Protein AF-K4LDI2-F1 (afdb_monomer_lite)

Sequence (97 aa):
MKFIGSLYLLKPFINSLVIREIVDRIVPMERDDGGLSHGQMIEQLVLNRLDDPLPLLYLEDWAEIRGIRELYGIPPNNLNDERRPGGQNSGCGSSLR

InterPro domains:
  IPR025457 Domain of unknown function DUF4277 [PF14104] (3-82)

Structure (mmCIF, N/CA/C/O backbone):
data_AF-K4LDI2-F1
#
_entry.id   AF-K4LDI2-F1
#
loop_
_atom_site.group_PDB
_atom_site.id
_atom_site.type_symbol
_atom_site.label_atom_id
_atom_site.label_alt_id
_atom_site.label_comp_id
_atom_site.label_asym_id
_atom_site.label_entity_id
_atom_site.label_seq_id
_atom_site.pdbx_PDB_ins_code
_atom_site.Cartn_x
_atom_site.Cartn_y
_atom_site.Cartn_z
_atom_site.occupancy
_atom_site.B_iso_or_equiv
_atom_site.auth_seq_id
_atom_site.auth_comp_id
_atom_site.auth_asym_id
_atom_site.auth_atom_id
_atom_site.pdbx_PDB_model_num
ATOM 1 N N . MET A 1 1 ? 13.767 5.665 -12.646 1.00 56.97 1 MET A N 1
ATOM 2 C CA . MET A 1 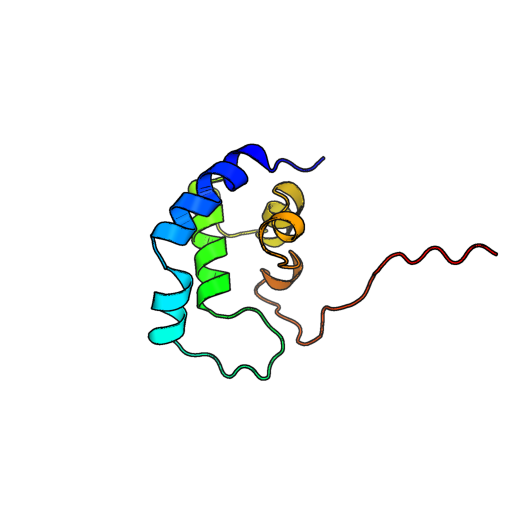1 ? 12.642 6.435 -13.223 1.00 56.97 1 MET A CA 1
ATOM 3 C C . MET A 1 1 ? 11.375 5.929 -12.557 1.00 56.97 1 MET A C 1
ATOM 5 O O . MET A 1 1 ? 11.203 4.718 -12.534 1.00 56.97 1 MET A O 1
ATOM 9 N N . LYS A 1 2 ? 10.577 6.807 -11.932 1.00 75.81 2 LYS A N 1
ATOM 10 C CA . LYS A 1 2 ? 9.369 6.411 -11.187 1.00 75.81 2 LYS A CA 1
ATOM 11 C C . LYS A 1 2 ? 8.131 6.468 -12.085 1.00 75.81 2 LYS A C 1
ATOM 13 O O . LYS A 1 2 ? 8.004 7.398 -12.880 1.00 75.81 2 LYS A O 1
ATOM 18 N N . PHE A 1 3 ? 7.226 5.501 -11.949 1.00 80.38 3 PHE A N 1
ATOM 19 C CA . PHE A 1 3 ? 6.006 5.365 -12.748 1.00 80.38 3 PHE A CA 1
ATOM 20 C C . P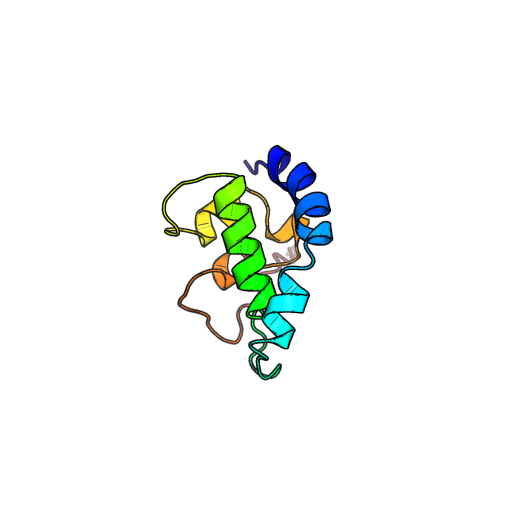HE A 1 3 ? 4.758 5.447 -11.866 1.00 80.38 3 PHE A C 1
ATOM 22 O O . PHE A 1 3 ? 4.279 4.444 -11.349 1.00 80.38 3 PHE A O 1
ATOM 29 N N . ILE A 1 4 ? 4.207 6.655 -11.749 1.00 81.00 4 ILE A N 1
ATOM 30 C CA . ILE A 1 4 ? 3.030 6.965 -10.917 1.00 81.00 4 ILE A CA 1
ATOM 31 C C . ILE A 1 4 ? 1.693 6.628 -11.617 1.00 81.00 4 ILE A C 1
ATOM 33 O O . ILE A 1 4 ? 0.661 6.504 -10.962 1.00 81.00 4 ILE A O 1
ATOM 37 N N . GLY A 1 5 ? 1.701 6.498 -12.949 1.00 82.69 5 GLY A N 1
ATOM 38 C CA . GLY A 1 5 ? 0.516 6.636 -13.811 1.00 82.69 5 GLY A CA 1
ATOM 39 C C . GLY A 1 5 ? -0.746 5.889 -13.361 1.00 82.69 5 GLY A C 1
ATOM 40 O O . GLY A 1 5 ? -1.788 6.511 -13.169 1.00 82.69 5 GLY A O 1
ATOM 41 N N . SER A 1 6 ? -0.663 4.576 -13.165 1.00 85.81 6 SER A N 1
ATOM 42 C CA . SER A 1 6 ? -1.785 3.726 -12.736 1.00 85.81 6 SER A CA 1
ATOM 43 C C . SER A 1 6 ? -2.235 4.020 -11.303 1.00 85.81 6 SER A C 1
ATOM 45 O O . SER A 1 6 ? -3.432 4.156 -11.047 1.00 85.81 6 SER A O 1
ATOM 47 N N . LEU A 1 7 ? -1.297 4.193 -10.369 1.00 87.06 7 LEU A N 1
ATOM 48 C CA . LEU A 1 7 ? -1.611 4.432 -8.957 1.00 87.06 7 LEU A CA 1
ATOM 49 C C . LEU A 1 7 ? -2.344 5.755 -8.740 1.00 87.06 7 LEU A C 1
ATOM 51 O O . LEU A 1 7 ? -3.179 5.847 -7.841 1.00 87.06 7 LEU A O 1
ATOM 55 N N . TYR A 1 8 ? -2.067 6.765 -9.566 1.00 88.88 8 TYR A N 1
ATOM 56 C CA . TYR A 1 8 ? -2.780 8.039 -9.504 1.00 88.88 8 TYR A CA 1
ATOM 57 C C . TYR A 1 8 ? -4.285 7.870 -9.756 1.00 88.88 8 TYR A C 1
ATOM 59 O O . TYR A 1 8 ? -5.099 8.501 -9.084 1.00 88.88 8 TYR A O 1
ATOM 67 N N . LEU A 1 9 ? -4.658 6.977 -10.678 1.00 90.88 9 LEU A N 1
ATOM 68 C CA . LEU A 1 9 ? -6.055 6.657 -10.982 1.00 90.88 9 LEU A CA 1
ATOM 69 C C . LEU A 1 9 ? -6.677 5.729 -9.932 1.00 90.88 9 LEU A C 1
ATOM 71 O O . LEU A 1 9 ? -7.858 5.857 -9.617 1.00 90.88 9 LEU A O 1
ATOM 75 N N . LEU A 1 10 ? -5.887 4.812 -9.368 1.00 91.88 10 LEU A N 1
ATOM 76 C CA . LEU A 1 10 ? -6.359 3.865 -8.357 1.00 91.88 10 LEU A CA 1
ATOM 77 C C . LEU A 1 10 ? -6.556 4.510 -6.980 1.00 91.88 10 LEU A C 1
ATOM 79 O O . LEU A 1 10 ? -7.437 4.085 -6.240 1.00 91.88 10 LEU A O 1
ATOM 83 N N . LYS A 1 11 ? -5.794 5.554 -6.634 1.00 91.12 11 LYS A N 1
ATOM 84 C CA . LYS A 1 11 ? -5.899 6.250 -5.342 1.00 91.12 11 LYS A CA 1
ATOM 85 C C . LYS A 1 11 ? -7.324 6.721 -4.997 1.00 91.12 11 LYS A C 1
ATOM 87 O O . LYS A 1 11 ? -7.801 6.360 -3.924 1.00 91.12 11 LYS A O 1
ATOM 92 N N . PRO A 1 12 ? -8.043 7.489 -5.842 1.00 93.31 12 PRO A N 1
ATOM 93 C CA . PRO A 1 12 ? -9.414 7.893 -5.522 1.00 93.31 12 PRO A CA 1
ATOM 94 C C . PRO A 1 12 ? -10.375 6.699 -5.418 1.00 93.31 12 PRO A C 1
ATOM 96 O O . PRO A 1 12 ? -11.280 6.725 -4.586 1.00 93.31 12 PRO A O 1
ATOM 99 N N . PHE A 1 13 ? -10.161 5.642 -6.208 1.00 93.69 13 PHE A N 1
ATOM 100 C CA . PHE A 1 13 ? -10.953 4.416 -6.119 1.00 93.69 13 PHE A CA 1
ATOM 101 C C . PHE A 1 13 ? -10.735 3.703 -4.776 1.00 93.69 13 PHE A C 1
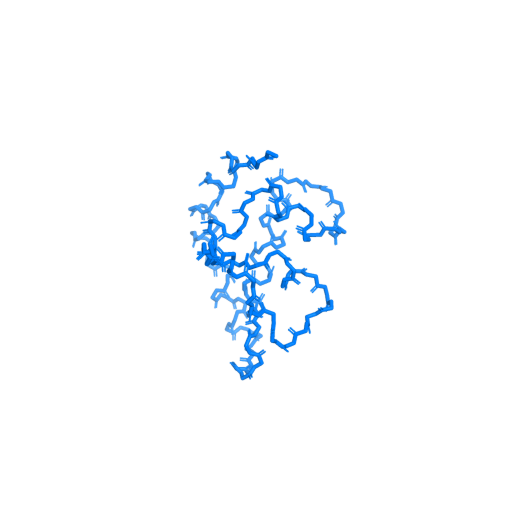ATOM 103 O O . PHE A 1 13 ? -11.702 3.427 -4.072 1.00 93.69 13 PHE A O 1
ATOM 110 N N . ILE A 1 14 ? -9.485 3.492 -4.363 1.00 94.19 14 ILE A N 1
ATOM 111 C CA . ILE A 1 14 ? -9.138 2.888 -3.069 1.00 94.19 14 ILE A CA 1
ATOM 112 C C . ILE A 1 14 ? -9.670 3.719 -1.895 1.00 94.19 14 ILE A C 1
ATOM 114 O O . ILE A 1 14 ? -10.302 3.164 -0.996 1.00 94.19 14 ILE A O 1
ATOM 118 N N . ASN A 1 15 ? -9.526 5.047 -1.949 1.00 93.62 15 ASN A N 1
ATOM 119 C CA . ASN A 1 15 ? -10.087 5.948 -0.939 1.00 93.62 15 ASN A CA 1
ATOM 120 C C . ASN A 1 15 ? -11.613 5.790 -0.808 1.00 93.62 15 ASN A C 1
ATOM 122 O O . ASN A 1 15 ? -12.146 5.871 0.296 1.00 93.62 15 ASN A O 1
ATOM 126 N N . SER A 1 16 ? -12.324 5.552 -1.918 1.00 95.69 16 SER A N 1
ATOM 127 C CA . SER A 1 16 ? -13.783 5.368 -1.906 1.00 95.69 16 SER A CA 1
ATOM 128 C C . SER A 1 16 ? -14.238 4.074 -1.225 1.00 95.69 16 SER A C 1
ATOM 130 O O . SER A 1 16 ? -15.376 3.994 -0.767 1.00 95.69 16 SER A O 1
ATOM 132 N N . LEU A 1 17 ? -13.354 3.077 -1.131 1.00 95.12 17 LEU A N 1
ATOM 133 C CA . LEU A 1 17 ? -13.626 1.806 -0.459 1.00 95.12 17 LEU A CA 1
ATOM 134 C C . LEU A 1 17 ? -13.421 1.886 1.056 1.00 95.12 17 LEU A C 1
ATOM 136 O O . LEU A 1 17 ? -13.898 1.010 1.774 1.00 95.12 17 LEU A O 1
ATOM 140 N N . VAL A 1 18 ? -12.734 2.927 1.546 1.00 95.19 18 VAL A N 1
ATOM 141 C CA . VAL A 1 18 ? -12.575 3.201 2.985 1.00 95.19 18 VAL A CA 1
ATOM 142 C C . VAL A 1 18 ? -11.913 2.015 3.724 1.00 95.19 18 VAL A C 1
ATOM 144 O O . VAL A 1 18 ? -12.207 1.702 4.879 1.00 95.19 18 VAL A O 1
ATOM 147 N N . ILE A 1 19 ? -11.030 1.289 3.020 1.00 94.31 19 ILE A N 1
ATOM 148 C CA . ILE A 1 19 ? -10.421 0.034 3.497 1.00 94.31 19 ILE A CA 1
ATOM 149 C C . ILE A 1 19 ? -9.609 0.287 4.762 1.00 94.31 19 ILE A C 1
ATOM 151 O O . ILE A 1 19 ? -9.740 -0.450 5.739 1.00 94.31 19 ILE A O 1
ATOM 155 N N . ARG A 1 20 ? -8.799 1.349 4.757 1.00 94.12 20 ARG A N 1
ATOM 156 C CA . ARG A 1 20 ? -7.944 1.720 5.882 1.00 94.12 20 ARG A CA 1
ATOM 157 C C . ARG A 1 20 ? -8.759 1.899 7.161 1.00 94.12 20 ARG A C 1
ATOM 159 O O . ARG A 1 20 ? -8.442 1.289 8.174 1.00 94.12 20 ARG A O 1
ATOM 166 N N . GLU A 1 21 ? -9.837 2.676 7.113 1.00 94.56 21 GLU A N 1
ATOM 167 C CA . GLU A 1 21 ? -10.657 2.985 8.286 1.00 94.56 21 GLU A CA 1
ATOM 168 C C . GLU A 1 21 ? -11.517 1.792 8.734 1.00 94.56 21 GLU A C 1
ATOM 170 O O . GLU A 1 21 ? -11.906 1.713 9.901 1.00 94.56 21 GLU A O 1
ATOM 175 N N . ILE A 1 22 ? -11.858 0.868 7.829 1.00 95.75 22 ILE A N 1
ATOM 176 C CA . ILE A 1 22 ? -12.502 -0.403 8.194 1.00 95.75 22 ILE A CA 1
ATOM 177 C C . ILE A 1 22 ? -11.509 -1.285 8.952 1.00 95.75 22 ILE A C 1
ATOM 179 O O . ILE A 1 22 ? -11.828 -1.768 10.037 1.00 95.75 22 ILE A O 1
ATOM 183 N N . VAL A 1 23 ? -10.303 -1.466 8.412 1.00 94.69 23 VAL A N 1
ATOM 184 C CA . VAL A 1 23 ? -9.268 -2.311 9.019 1.00 94.69 23 VAL A CA 1
ATOM 185 C C . VAL A 1 23 ? -8.821 -1.744 10.362 1.00 94.69 23 VAL A C 1
ATOM 187 O O . VAL A 1 23 ? -8.840 -2.475 11.345 1.00 94.69 23 VAL A O 1
ATOM 190 N N . ASP A 1 24 ? -8.519 -0.446 10.441 1.00 93.06 24 ASP A N 1
ATOM 191 C CA . ASP A 1 24 ? -8.080 0.203 11.686 1.00 93.06 24 ASP A CA 1
ATOM 192 C C . ASP A 1 24 ? -9.148 0.142 12.794 1.00 93.06 24 ASP A C 1
ATOM 194 O O . ASP A 1 24 ? -8.823 0.182 13.979 1.00 93.06 24 ASP A O 1
ATOM 198 N N . ARG A 1 25 ? -10.430 0.015 12.429 1.00 93.94 25 ARG A N 1
ATOM 199 C CA . ARG A 1 25 ? -11.537 -0.168 13.380 1.00 93.94 25 ARG A CA 1
ATOM 200 C C . ARG A 1 25 ? -11.636 -1.598 13.903 1.00 93.94 25 ARG A C 1
ATOM 202 O O . ARG A 1 25 ? -12.005 -1.790 15.056 1.00 93.94 25 ARG A O 1
ATOM 209 N N . ILE A 1 26 ? -11.375 -2.588 13.050 1.00 94.75 26 ILE A N 1
ATOM 210 C CA . ILE A 1 26 ? -11.474 -4.014 13.397 1.00 94.75 26 ILE A CA 1
ATOM 211 C C . ILE A 1 26 ? -10.209 -4.477 14.129 1.00 94.75 26 ILE A C 1
ATOM 213 O O . ILE A 1 26 ? -10.297 -5.268 15.065 1.00 94.75 26 ILE A O 1
ATOM 217 N N . VAL A 1 27 ? -9.044 -3.973 13.713 1.00 90.12 27 VAL A N 1
ATOM 218 C CA . VAL A 1 27 ? -7.720 -4.345 14.225 1.00 90.12 27 VAL A CA 1
ATOM 219 C C . VAL A 1 27 ? -6.956 -3.076 14.631 1.00 90.12 27 VAL A C 1
ATOM 221 O O . VAL A 1 27 ? -6.037 -2.643 13.926 1.00 90.12 27 VAL A O 1
ATOM 224 N N . PRO A 1 28 ? -7.345 -2.438 15.750 1.00 85.19 28 PRO A N 1
ATOM 225 C CA . PRO A 1 28 ? -6.684 -1.229 16.221 1.00 85.19 28 PRO A CA 1
ATOM 226 C C . PRO A 1 28 ? -5.221 -1.512 16.588 1.00 85.19 28 PRO A C 1
ATOM 228 O O . PRO A 1 28 ? -4.899 -2.552 17.159 1.00 85.19 28 PRO A O 1
ATOM 231 N N . MET A 1 29 ? -4.339 -0.568 16.261 1.00 80.38 29 MET A N 1
ATOM 232 C CA . MET A 1 29 ? -2.922 -0.580 16.635 1.00 80.38 29 MET A CA 1
ATOM 233 C C . MET A 1 29 ? -2.669 0.518 17.674 1.00 80.38 29 MET A C 1
ATOM 235 O O . MET A 1 29 ? -3.220 1.619 17.561 1.00 80.38 29 MET A O 1
ATOM 239 N N . GLU A 1 30 ? -1.855 0.225 18.689 1.00 71.81 30 GLU A N 1
ATOM 240 C CA . GLU A 1 30 ? -1.386 1.239 19.635 1.00 71.81 30 GLU A CA 1
ATOM 241 C C . GLU A 1 30 ? -0.474 2.213 18.884 1.00 71.81 30 GLU A C 1
ATOM 243 O O . GLU A 1 30 ? 0.496 1.800 18.270 1.00 71.81 30 GLU A O 1
ATOM 248 N N . ARG A 1 31 ? -0.806 3.507 18.880 1.00 59.28 31 ARG A N 1
ATOM 249 C CA . ARG A 1 31 ? -0.189 4.531 18.008 1.00 59.28 31 ARG A CA 1
ATOM 250 C C . ARG A 1 31 ? 1.273 4.883 18.351 1.00 59.28 31 ARG A C 1
ATOM 252 O O . ARG A 1 31 ? 1.785 5.874 17.833 1.00 59.28 31 ARG A O 1
ATOM 259 N N . ASP A 1 32 ? 1.903 4.142 19.256 1.00 55.59 32 ASP A N 1
ATOM 260 C CA . ASP A 1 32 ? 3.121 4.548 19.971 1.00 55.59 32 ASP A CA 1
ATOM 261 C C . ASP A 1 32 ? 4.425 4.060 19.314 1.00 55.59 32 ASP A C 1
ATOM 263 O O . ASP A 1 32 ? 5.524 4.425 19.723 1.00 55.59 32 ASP A O 1
ATOM 267 N N . ASP A 1 33 ? 4.329 3.268 18.250 1.00 57.84 33 ASP A N 1
ATOM 268 C CA . ASP A 1 33 ? 5.453 2.655 17.539 1.00 57.84 33 ASP A CA 1
ATOM 269 C C . ASP A 1 33 ? 5.948 3.470 16.327 1.00 57.84 33 ASP A C 1
ATOM 271 O O . ASP A 1 33 ? 6.913 3.080 15.661 1.00 57.84 33 ASP A O 1
ATOM 275 N N . GLY A 1 34 ? 5.340 4.632 16.042 1.00 64.19 34 GLY A N 1
ATOM 276 C CA . GLY A 1 34 ? 5.759 5.529 14.952 1.00 64.19 34 GLY A CA 1
ATOM 277 C C . GLY A 1 34 ? 5.708 4.887 13.556 1.00 64.19 34 GLY A C 1
ATOM 278 O O . GLY A 1 34 ? 6.311 5.409 12.614 1.00 64.19 34 GLY A O 1
ATOM 279 N N . GLY A 1 35 ? 5.026 3.743 13.439 1.00 75.62 35 GLY A N 1
ATOM 280 C CA . GLY A 1 35 ? 4.915 2.923 12.240 1.00 75.62 35 GLY A CA 1
ATOM 281 C C . GLY A 1 35 ? 3.631 3.169 11.444 1.00 75.62 35 GLY A C 1
ATOM 282 O O . GLY A 1 35 ? 2.821 4.039 11.760 1.00 75.62 35 GLY A O 1
ATOM 283 N N . LEU A 1 36 ? 3.457 2.393 10.370 1.00 84.75 36 LEU A N 1
ATOM 284 C CA . LEU A 1 36 ? 2.219 2.370 9.584 1.00 84.75 36 LEU A CA 1
ATOM 285 C C . LEU A 1 36 ? 1.111 1.624 10.329 1.00 84.75 36 LEU A C 1
ATOM 287 O O . LEU A 1 36 ? 1.358 0.539 10.858 1.00 84.75 36 LEU A O 1
ATOM 291 N N . SER A 1 37 ? -0.118 2.150 10.275 1.00 88.69 37 SER A N 1
ATOM 292 C CA . SER A 1 37 ? -1.292 1.425 10.773 1.00 88.69 37 SER A CA 1
ATOM 293 C C . SER A 1 37 ? -1.556 0.158 9.952 1.00 88.69 37 SER A C 1
ATOM 295 O O . SER A 1 37 ? -1.158 0.056 8.785 1.00 88.69 37 SER A O 1
ATOM 297 N N . HIS A 1 38 ? -2.272 -0.813 10.533 1.00 89.50 38 HIS A N 1
ATOM 298 C CA . HIS A 1 38 ? -2.701 -2.005 9.794 1.00 89.50 38 HIS A CA 1
ATOM 299 C C . HIS A 1 38 ? -3.532 -1.620 8.569 1.00 89.50 38 HIS A C 1
ATOM 301 O O . HIS A 1 38 ? -3.332 -2.180 7.494 1.00 89.50 38 HIS A O 1
ATOM 307 N N . GLY A 1 39 ? -4.416 -0.629 8.696 1.00 92.94 39 GLY A N 1
ATOM 308 C CA . GLY A 1 39 ? -5.206 -0.123 7.586 1.00 92.94 39 GLY A CA 1
ATOM 309 C C . GLY A 1 39 ? -4.351 0.455 6.466 1.00 92.94 39 GLY A C 1
ATOM 310 O O . GLY A 1 39 ? -4.611 0.153 5.305 1.00 92.94 39 GLY A O 1
ATOM 311 N N . GLN A 1 40 ? -3.308 1.223 6.794 1.00 92.00 40 GLN A N 1
ATOM 312 C CA . GLN A 1 40 ? -2.369 1.739 5.794 1.00 92.00 40 GLN A CA 1
ATOM 313 C C . GLN A 1 40 ? -1.612 0.605 5.098 1.00 92.00 40 GLN A C 1
ATOM 315 O O . GLN A 1 40 ? -1.506 0.613 3.875 1.00 92.00 40 GLN A O 1
ATOM 320 N N . MET A 1 41 ? -1.123 -0.388 5.846 1.00 90.94 41 MET A N 1
ATOM 321 C CA . MET A 1 41 ? -0.415 -1.532 5.264 1.00 90.94 41 MET A CA 1
ATOM 322 C C . MET A 1 41 ? -1.318 -2.332 4.317 1.00 90.94 41 MET A C 1
ATOM 324 O O . MET A 1 41 ? -0.949 -2.583 3.171 1.00 90.94 41 MET A O 1
ATOM 328 N N . ILE A 1 42 ? -2.529 -2.686 4.759 1.00 92.44 42 ILE A N 1
ATOM 329 C CA . ILE A 1 42 ? -3.496 -3.421 3.933 1.00 92.44 42 ILE A CA 1
ATOM 330 C C . ILE A 1 42 ? -3.888 -2.616 2.691 1.00 92.44 42 ILE A C 1
ATOM 332 O O . ILE A 1 42 ? -3.967 -3.182 1.603 1.00 92.44 42 ILE A O 1
ATOM 336 N N . GLU A 1 43 ? -4.088 -1.303 2.817 1.00 93.88 43 GLU A N 1
ATOM 337 C CA . GLU A 1 43 ? -4.356 -0.424 1.677 1.00 93.88 43 GLU A CA 1
ATOM 338 C C . GLU A 1 43 ? -3.242 -0.509 0.621 1.00 93.88 43 GLU A C 1
ATOM 340 O O . GLU A 1 43 ? -3.536 -0.686 -0.563 1.00 93.88 43 GLU A O 1
ATOM 345 N N . GLN A 1 44 ? -1.970 -0.457 1.036 1.00 92.06 44 GLN A N 1
ATOM 346 C CA . GLN A 1 44 ? -0.838 -0.573 0.110 1.00 92.06 44 GLN A CA 1
ATOM 347 C C . GLN A 1 44 ? -0.747 -1.962 -0.532 1.00 92.06 44 GLN A C 1
ATOM 349 O O . GLN A 1 44 ? -0.451 -2.061 -1.722 1.00 92.06 44 GLN A O 1
ATOM 354 N N . LEU A 1 45 ? -1.053 -3.031 0.209 1.00 91.56 45 LEU A N 1
ATOM 355 C CA . LEU A 1 45 ? -1.098 -4.389 -0.342 1.00 91.56 45 LEU A CA 1
ATOM 356 C C . LEU A 1 45 ? -2.196 -4.538 -1.398 1.00 91.56 45 LEU A C 1
ATOM 358 O O . LEU A 1 45 ? -1.956 -5.111 -2.458 1.00 91.56 45 LEU A O 1
ATOM 362 N N . VAL A 1 46 ? -3.389 -3.994 -1.150 1.00 92.25 46 VAL A N 1
ATOM 363 C CA . VAL A 1 46 ? -4.474 -3.995 -2.141 1.00 92.25 46 VAL A CA 1
ATOM 364 C C . VAL A 1 46 ? -4.070 -3.184 -3.371 1.00 92.25 46 VAL A C 1
ATOM 366 O O . VAL A 1 46 ? -4.278 -3.639 -4.495 1.00 92.25 46 VAL A O 1
ATOM 369 N N . LEU A 1 47 ? -3.451 -2.017 -3.178 1.00 91.31 47 LEU A N 1
ATOM 370 C CA . LEU A 1 47 ? -2.980 -1.181 -4.280 1.00 91.31 47 LEU A CA 1
ATOM 371 C C . LEU A 1 47 ? -1.919 -1.893 -5.127 1.00 91.31 47 LEU A C 1
ATOM 373 O O . LEU A 1 47 ? -2.028 -1.881 -6.351 1.00 91.31 47 LEU A O 1
ATOM 377 N N . ASN A 1 48 ? -0.952 -2.561 -4.493 1.00 90.44 48 ASN A N 1
ATOM 378 C CA . ASN A 1 48 ? 0.029 -3.400 -5.177 1.00 90.44 48 ASN A CA 1
ATOM 379 C C . ASN A 1 48 ? -0.658 -4.491 -6.004 1.00 90.44 48 ASN A C 1
ATOM 381 O O . ASN A 1 48 ? -0.384 -4.609 -7.190 1.00 90.44 48 ASN A O 1
ATOM 385 N N . ARG A 1 49 ? -1.635 -5.205 -5.434 1.00 90.81 49 ARG A N 1
ATOM 386 C CA . ARG A 1 49 ? -2.374 -6.259 -6.147 1.00 90.81 49 ARG A CA 1
ATOM 387 C C . ARG A 1 49 ? -3.165 -5.763 -7.359 1.00 90.81 49 ARG A C 1
ATOM 389 O O . ARG A 1 49 ? -3.362 -6.546 -8.288 1.00 90.81 49 ARG A O 1
ATOM 396 N N . LEU A 1 50 ? -3.642 -4.518 -7.339 1.00 89.38 50 LEU A N 1
ATOM 397 C CA . LEU A 1 50 ? -4.370 -3.907 -8.457 1.00 89.38 50 LEU A CA 1
ATOM 398 C C . LEU A 1 50 ? -3.444 -3.325 -9.529 1.00 89.38 50 LEU A C 1
ATOM 400 O O . LEU A 1 50 ? -3.799 -3.339 -10.705 1.00 89.38 50 LEU A O 1
ATOM 404 N N . ASP A 1 51 ? -2.297 -2.785 -9.125 1.00 87.44 51 ASP A N 1
ATOM 405 C CA . ASP A 1 51 ? -1.325 -2.166 -10.026 1.00 87.44 51 ASP A CA 1
ATOM 406 C C . ASP A 1 51 ? -0.408 -3.191 -10.704 1.00 87.44 51 ASP A C 1
ATOM 408 O O . ASP A 1 51 ? -0.134 -3.095 -11.900 1.00 87.44 51 ASP A O 1
ATOM 412 N N . ASP A 1 52 ? 0.070 -4.162 -9.934 1.00 82.19 52 ASP A N 1
ATOM 413 C CA . ASP A 1 52 ? 1.041 -5.148 -10.373 1.00 82.19 52 ASP A CA 1
ATOM 414 C C . ASP A 1 52 ? 0.788 -6.477 -9.646 1.00 82.19 52 ASP A C 1
ATOM 416 O O . ASP A 1 52 ? 1.260 -6.680 -8.525 1.00 82.19 52 ASP A O 1
ATOM 420 N N . PRO A 1 53 ? 0.004 -7.398 -10.237 1.00 70.50 53 PRO A N 1
ATOM 421 C CA . PRO A 1 53 ? -0.443 -8.619 -9.581 1.00 70.50 53 PRO A CA 1
ATOM 422 C C . PRO A 1 53 ? 0.670 -9.680 -9.448 1.00 70.50 53 PRO A C 1
ATOM 424 O O . PRO A 1 53 ? 0.403 -10.879 -9.571 1.00 70.50 53 PRO A O 1
ATOM 427 N N . LEU A 1 54 ? 1.889 -9.267 -9.118 1.00 68.25 54 LEU A N 1
ATOM 428 C CA . LEU A 1 54 ? 3.015 -10.105 -8.726 1.00 68.25 54 LEU A CA 1
ATOM 429 C C . LEU A 1 54 ? 2.879 -10.595 -7.266 1.00 68.25 54 LEU A C 1
ATOM 431 O O . LEU A 1 54 ? 1.993 -10.142 -6.527 1.00 68.25 54 LEU A O 1
ATOM 435 N N . PRO A 1 55 ? 3.694 -11.582 -6.845 1.00 72.50 55 PRO A N 1
ATOM 436 C CA . PRO A 1 55 ? 3.780 -11.991 -5.445 1.00 72.50 55 PRO A CA 1
ATOM 437 C C . PRO A 1 55 ? 4.060 -10.787 -4.536 1.00 72.50 55 PRO A C 1
ATOM 439 O O . PRO A 1 55 ? 4.779 -9.882 -4.946 1.00 72.50 55 PRO A O 1
ATOM 442 N N . LEU A 1 56 ? 3.551 -10.802 -3.297 1.00 81.06 56 LEU A N 1
ATOM 443 C CA . LEU A 1 56 ? 3.789 -9.766 -2.271 1.00 81.06 56 LEU A CA 1
ATOM 444 C C . LEU A 1 56 ? 5.227 -9.823 -1.710 1.00 81.06 56 LEU A C 1
ATOM 446 O O . LEU A 1 56 ? 5.454 -9.811 -0.503 1.00 81.06 56 LEU A O 1
ATOM 450 N N . LEU A 1 57 ? 6.197 -9.955 -2.606 1.00 80.25 57 LEU A N 1
ATOM 451 C CA . LEU A 1 57 ? 7.627 -9.944 -2.359 1.00 80.25 57 LEU A CA 1
ATOM 452 C C . LEU A 1 57 ? 8.166 -8.613 -2.883 1.00 80.25 57 LEU A C 1
ATOM 454 O O . LEU A 1 57 ? 7.655 -8.090 -3.871 1.00 80.25 57 LEU A O 1
ATOM 458 N N . TYR A 1 58 ? 9.205 -8.077 -2.243 1.00 84.19 58 T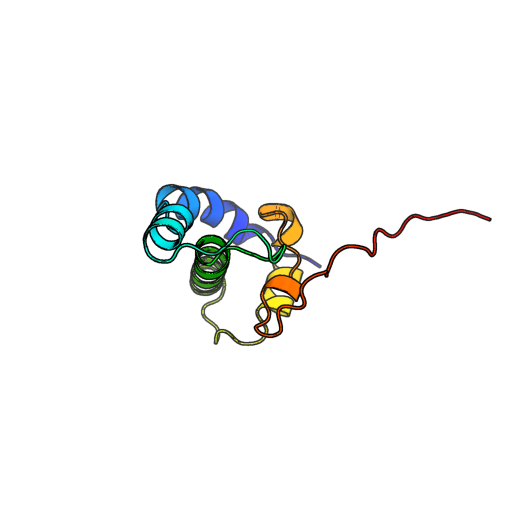YR A N 1
ATOM 459 C CA . TYR A 1 58 ? 9.862 -6.841 -2.692 1.00 84.19 58 TYR A CA 1
ATOM 460 C C . TYR A 1 58 ? 8.919 -5.623 -2.751 1.00 84.19 58 TYR A C 1
ATOM 462 O O . TYR A 1 58 ? 9.006 -4.782 -3.645 1.00 84.19 58 TYR A O 1
ATOM 470 N N . LEU A 1 59 ? 8.000 -5.514 -1.784 1.00 87.44 59 LEU A N 1
ATOM 471 C CA . LEU A 1 59 ? 7.021 -4.422 -1.733 1.00 87.44 59 LEU A CA 1
ATOM 472 C C . LEU A 1 59 ? 7.689 -3.041 -1.626 1.00 87.44 59 LEU A C 1
ATOM 474 O O . LEU A 1 59 ? 7.181 -2.066 -2.172 1.00 87.44 59 LEU A O 1
ATOM 478 N N . GLU A 1 60 ? 8.852 -2.981 -0.976 1.00 89.62 60 GLU A N 1
ATOM 479 C CA . GLU A 1 60 ? 9.723 -1.804 -0.939 1.00 89.62 60 GLU A CA 1
ATOM 480 C C . GLU A 1 60 ? 10.163 -1.371 -2.348 1.00 89.62 60 GLU A C 1
ATOM 482 O O . GLU A 1 60 ? 10.003 -0.203 -2.708 1.00 89.62 60 GLU A O 1
ATOM 487 N N . ASP A 1 61 ? 10.632 -2.306 -3.178 1.00 89.50 61 ASP A N 1
ATOM 488 C CA . ASP A 1 61 ? 11.086 -2.015 -4.543 1.00 89.50 61 ASP A CA 1
ATOM 489 C C . ASP A 1 61 ? 9.925 -1.552 -5.429 1.00 89.50 61 ASP A C 1
ATOM 491 O O . ASP A 1 61 ? 10.037 -0.555 -6.150 1.00 89.50 61 ASP A O 1
ATOM 495 N N . TRP A 1 62 ? 8.772 -2.226 -5.336 1.00 90.12 62 TRP A N 1
ATOM 496 C CA . TRP A 1 62 ? 7.550 -1.791 -6.016 1.00 90.12 62 TRP A CA 1
ATOM 497 C C . TRP A 1 62 ? 7.164 -0.368 -5.597 1.00 90.12 62 TRP A C 1
ATOM 499 O O . TRP A 1 62 ? 6.899 0.484 -6.448 1.00 90.12 62 TRP A O 1
ATOM 509 N N . ALA A 1 63 ? 7.179 -0.081 -4.296 1.00 90.69 63 ALA A N 1
ATOM 510 C CA . ALA A 1 63 ? 6.787 1.214 -3.763 1.00 90.69 63 ALA A CA 1
ATOM 511 C C . ALA A 1 63 ? 7.740 2.346 -4.180 1.00 90.69 63 ALA A C 1
ATOM 513 O O . ALA A 1 63 ? 7.285 3.464 -4.456 1.00 90.69 63 ALA A O 1
ATOM 514 N N . GLU A 1 64 ? 9.039 2.062 -4.285 1.00 90.69 64 GLU A N 1
ATOM 515 C CA . GLU A 1 64 ? 10.036 3.006 -4.793 1.00 90.69 64 GLU A CA 1
ATOM 516 C C . GLU A 1 64 ? 9.829 3.286 -6.289 1.00 90.69 64 GLU A C 1
ATOM 518 O O . GLU A 1 64 ? 9.825 4.448 -6.708 1.00 90.69 64 GLU A O 1
ATOM 523 N N . ILE A 1 65 ? 9.576 2.246 -7.094 1.00 90.88 65 ILE A N 1
ATOM 524 C CA . ILE A 1 65 ? 9.325 2.372 -8.538 1.00 90.88 65 ILE A CA 1
ATOM 525 C C . ILE A 1 65 ? 8.009 3.112 -8.810 1.00 90.88 65 ILE A C 1
ATOM 527 O O . ILE A 1 65 ? 7.944 3.926 -9.736 1.00 90.88 65 ILE A O 1
ATOM 531 N N . ARG A 1 66 ? 6.959 2.864 -8.020 1.00 89.06 66 ARG A N 1
ATOM 532 C CA . ARG A 1 66 ? 5.615 3.430 -8.232 1.00 89.06 66 ARG A CA 1
ATOM 533 C C . ARG A 1 66 ? 5.366 4.779 -7.562 1.00 89.06 66 ARG A C 1
ATOM 535 O O . ARG A 1 66 ? 4.347 5.411 -7.830 1.00 89.06 66 ARG A O 1
ATOM 542 N N . GLY A 1 67 ? 6.302 5.255 -6.747 1.00 90.31 67 GLY A N 1
ATOM 543 C CA . GLY A 1 67 ? 6.214 6.569 -6.112 1.00 90.31 67 GLY A CA 1
ATOM 544 C C . GLY A 1 67 ? 5.208 6.631 -4.959 1.00 90.31 67 GLY A C 1
ATOM 545 O O . GLY A 1 67 ? 4.440 7.587 -4.834 1.00 90.31 67 GLY A O 1
ATOM 546 N N . ILE A 1 68 ? 5.185 5.599 -4.110 1.00 91.69 68 ILE A N 1
ATOM 547 C CA . ILE A 1 68 ? 4.290 5.535 -2.942 1.00 91.69 68 ILE A CA 1
ATOM 548 C C . ILE A 1 68 ? 4.585 6.642 -1.931 1.00 91.69 68 ILE A C 1
ATOM 550 O O . ILE A 1 68 ? 3.654 7.215 -1.358 1.00 91.69 68 ILE A O 1
ATOM 554 N N . ARG A 1 69 ? 5.857 7.014 -1.763 1.00 92.38 69 ARG A N 1
ATOM 555 C CA . ARG A 1 69 ? 6.242 8.150 -0.918 1.00 92.38 69 ARG A CA 1
ATOM 556 C C . ARG A 1 69 ? 5.568 9.435 -1.379 1.00 92.38 69 ARG A C 1
ATOM 558 O O . ARG A 1 69 ? 5.046 10.182 -0.564 1.00 92.38 69 ARG A O 1
ATOM 565 N N . GLU A 1 70 ? 5.557 9.679 -2.678 1.00 90.56 70 GLU A N 1
ATOM 566 C CA . GLU A 1 70 ? 5.012 10.889 -3.277 1.00 90.56 70 GLU A CA 1
ATOM 567 C C . GLU A 1 70 ? 3.474 10.912 -3.232 1.00 90.56 70 GLU A C 1
ATOM 569 O O . GLU A 1 70 ? 2.882 11.972 -3.044 1.00 90.56 70 GLU A O 1
ATOM 574 N N . LEU A 1 71 ? 2.817 9.754 -3.360 1.00 90.69 71 LEU A N 1
ATOM 575 C CA . LEU A 1 71 ? 1.350 9.649 -3.382 1.00 90.69 71 LEU A CA 1
ATOM 576 C C . LEU A 1 71 ? 0.689 9.500 -2.003 1.00 90.69 71 LEU A C 1
ATOM 578 O O . LEU A 1 71 ? -0.475 9.882 -1.832 1.00 90.69 71 LEU A O 1
ATOM 582 N N . TYR A 1 72 ? 1.377 8.880 -1.046 1.00 89.19 72 TYR A N 1
ATOM 583 C CA . TYR A 1 72 ? 0.829 8.527 0.270 1.00 89.19 72 TYR A CA 1
ATOM 584 C C . TYR A 1 72 ? 1.659 9.067 1.440 1.00 89.19 72 TYR A C 1
ATOM 586 O O . TYR A 1 72 ? 1.215 8.965 2.579 1.00 89.19 72 TYR A O 1
ATOM 594 N N . GLY A 1 73 ? 2.840 9.645 1.195 1.00 90.56 73 GLY A N 1
ATOM 595 C CA . GLY A 1 73 ? 3.749 10.075 2.262 1.00 90.56 73 GLY A CA 1
ATOM 596 C C . GLY A 1 73 ? 4.419 8.911 2.996 1.00 90.56 73 GLY A C 1
ATOM 597 O O . GLY A 1 73 ? 5.025 9.123 4.040 1.00 90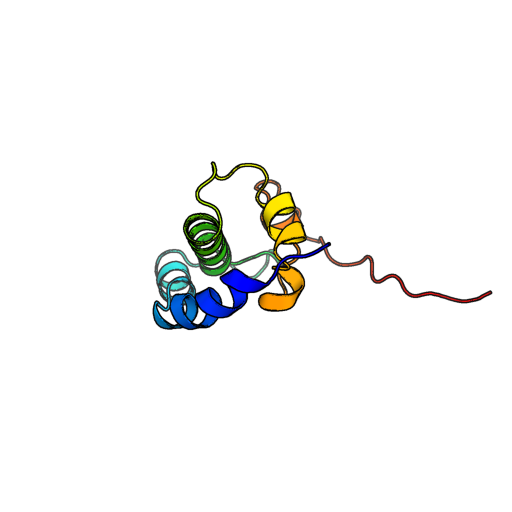.56 73 GLY A O 1
ATOM 598 N N . ILE A 1 74 ? 4.303 7.686 2.472 1.00 90.31 74 ILE A N 1
ATOM 599 C CA . ILE A 1 74 ? 4.791 6.462 3.109 1.00 90.31 74 ILE A CA 1
ATOM 600 C C . ILE A 1 74 ? 6.198 6.137 2.585 1.00 90.31 74 ILE A C 1
ATOM 602 O O . ILE A 1 74 ? 6.366 5.923 1.382 1.00 90.31 74 ILE A O 1
ATOM 606 N N . PRO A 1 75 ? 7.226 6.082 3.448 1.00 89.50 75 PRO A N 1
ATOM 607 C CA . PRO A 1 75 ? 8.545 5.591 3.064 1.00 89.50 75 PRO A CA 1
ATOM 608 C C . PRO A 1 75 ? 8.481 4.115 2.610 1.00 89.50 75 PRO A C 1
ATOM 610 O O . PRO A 1 75 ? 7.925 3.301 3.347 1.00 89.50 75 PRO A O 1
ATOM 613 N N . PRO A 1 76 ? 9.042 3.734 1.443 1.00 89.56 76 PRO A N 1
ATOM 614 C CA . PRO A 1 76 ? 8.976 2.354 0.940 1.00 89.56 76 PRO A CA 1
ATOM 615 C C . PRO A 1 76 ? 9.543 1.292 1.890 1.00 89.56 76 PRO A C 1
ATOM 617 O O . PRO A 1 76 ? 8.981 0.209 2.006 1.00 89.56 76 PRO A O 1
ATOM 620 N N . ASN A 1 77 ? 10.587 1.631 2.645 1.00 86.81 77 ASN A N 1
ATOM 621 C CA . ASN A 1 77 ? 11.183 0.776 3.674 1.00 86.81 77 ASN A CA 1
ATOM 622 C C . ASN A 1 77 ? 10.221 0.437 4.831 1.00 86.81 77 ASN A C 1
ATOM 624 O O . ASN A 1 77 ? 10.443 -0.541 5.538 1.00 86.81 77 ASN A O 1
ATOM 628 N N . ASN A 1 78 ? 9.145 1.208 5.028 1.00 87.25 78 ASN A N 1
ATOM 629 C CA . ASN A 1 78 ? 8.128 0.902 6.038 1.00 87.25 78 ASN A CA 1
ATOM 630 C C . ASN A 1 78 ? 7.149 -0.195 5.587 1.00 87.25 78 ASN A C 1
ATOM 632 O O . ASN A 1 78 ? 6.367 -0.672 6.406 1.00 87.25 78 ASN A O 1
ATOM 636 N N . LEU A 1 79 ? 7.163 -0.562 4.301 1.00 85.56 79 LEU A N 1
ATOM 637 C CA . LEU A 1 79 ? 6.312 -1.609 3.727 1.00 85.56 79 LEU A CA 1
ATOM 638 C C . LEU A 1 79 ? 6.964 -2.992 3.764 1.00 85.56 79 LEU A C 1
ATOM 640 O O . LEU A 1 79 ? 6.337 -3.976 3.380 1.00 85.56 79 LEU A O 1
ATOM 644 N N . ASN A 1 80 ? 8.211 -3.074 4.215 1.00 79.69 80 ASN A N 1
ATOM 645 C CA . ASN A 1 80 ? 8.863 -4.345 4.462 1.00 79.69 80 ASN A CA 1
ATOM 646 C C . ASN A 1 80 ? 8.468 -4.889 5.846 1.00 79.69 80 ASN A C 1
ATOM 648 O O . ASN A 1 80 ? 8.148 -4.121 6.755 1.00 79.69 80 ASN A O 1
ATOM 652 N N . ASP A 1 81 ? 8.491 -6.212 6.006 1.00 68.12 81 ASP A N 1
ATOM 653 C CA . ASP A 1 81 ? 8.028 -6.875 7.236 1.00 68.12 81 ASP A CA 1
ATOM 654 C C . ASP A 1 81 ? 8.951 -6.560 8.432 1.00 68.12 81 ASP A C 1
ATOM 656 O O . ASP A 1 81 ? 8.509 -6.435 9.575 1.00 68.12 81 ASP A O 1
ATOM 660 N N . GLU A 1 82 ? 10.233 -6.295 8.150 1.00 64.00 82 GLU A N 1
ATOM 661 C CA . GLU A 1 82 ? 11.210 -5.758 9.103 1.00 64.00 82 GLU A CA 1
ATOM 662 C C . GLU A 1 82 ? 10.969 -4.266 9.400 1.00 64.00 82 GLU A C 1
ATOM 664 O O . GLU A 1 82 ? 11.796 -3.392 9.117 1.00 64.00 82 GLU A O 1
ATOM 669 N N . ARG A 1 83 ? 9.823 -3.950 10.006 1.00 61.31 83 ARG A N 1
ATOM 670 C CA . ARG A 1 83 ? 9.518 -2.598 10.485 1.00 61.31 83 ARG A CA 1
ATOM 671 C C . ARG A 1 83 ? 10.460 -2.241 11.637 1.00 61.31 83 ARG A C 1
ATOM 673 O O . ARG A 1 83 ? 10.280 -2.689 12.767 1.00 61.31 83 ARG A O 1
ATOM 680 N N . ARG A 1 84 ? 11.476 -1.413 11.369 1.00 52.75 84 ARG A N 1
ATOM 681 C CA . ARG A 1 84 ? 12.280 -0.783 12.427 1.00 52.75 84 ARG A CA 1
ATOM 682 C C . ARG A 1 84 ? 11.543 0.456 12.953 1.00 52.75 84 ARG A C 1
ATOM 684 O O . ARG A 1 84 ? 11.321 1.379 12.165 1.00 52.75 84 ARG A O 1
ATOM 691 N N . PRO A 1 85 ? 11.208 0.538 14.254 1.00 44.31 85 PRO A N 1
ATOM 692 C CA . PRO A 1 85 ? 10.723 1.786 14.829 1.00 44.31 85 PRO A CA 1
ATOM 693 C C . PRO A 1 85 ? 11.864 2.813 14.740 1.00 44.31 85 PRO A C 1
ATOM 695 O O . PRO A 1 85 ? 12.933 2.609 15.314 1.00 44.31 85 PRO A O 1
ATOM 698 N N . GLY A 1 86 ? 11.683 3.879 13.950 1.00 49.69 86 GLY A N 1
ATOM 699 C CA . GLY A 1 86 ? 12.666 4.971 13.830 1.00 49.69 86 GLY A CA 1
ATOM 700 C C . GLY A 1 86 ? 13.251 5.263 12.440 1.00 49.69 86 GLY A C 1
ATOM 701 O O . GLY A 1 86 ? 14.261 5.955 12.346 1.00 49.69 86 GLY A O 1
ATOM 702 N N . GLY A 1 87 ? 12.644 4.799 11.346 1.00 46.06 87 GLY A N 1
ATOM 703 C CA . GLY A 1 87 ? 13.092 5.108 9.979 1.00 46.06 87 GLY A CA 1
ATOM 704 C C . GLY A 1 87 ? 12.756 6.522 9.475 1.00 46.06 87 GLY A C 1
ATOM 705 O O . GLY A 1 87 ? 12.137 6.646 8.423 1.00 46.06 87 GLY A O 1
ATOM 706 N N . GLN A 1 88 ? 13.149 7.587 10.183 1.00 46.75 88 GLN A N 1
ATOM 707 C CA . GLN A 1 88 ? 13.122 8.961 9.657 1.00 46.75 88 GLN A CA 1
ATOM 708 C C . GLN A 1 88 ? 14.499 9.624 9.798 1.00 46.75 8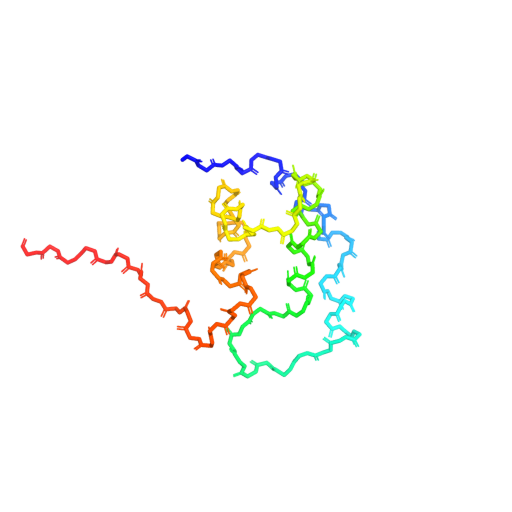8 GLN A C 1
ATOM 710 O O . GLN A 1 88 ? 14.904 9.958 10.906 1.00 46.75 88 GLN A O 1
ATOM 715 N N . ASN A 1 89 ? 15.199 9.797 8.665 1.00 43.34 89 ASN A N 1
ATOM 716 C CA . ASN A 1 89 ? 16.022 10.962 8.275 1.00 43.34 89 ASN A CA 1
ATOM 717 C C . ASN A 1 89 ? 17.204 10.577 7.373 1.00 43.34 89 ASN A C 1
ATOM 719 O O . ASN A 1 89 ? 18.312 10.312 7.829 1.00 43.34 89 ASN A O 1
ATOM 723 N N . SER A 1 90 ? 17.004 10.715 6.068 1.00 41.62 90 SER A N 1
ATOM 724 C CA . SER A 1 90 ? 18.065 11.168 5.165 1.00 41.62 90 SER A CA 1
ATOM 725 C C . SER A 1 90 ? 17.470 12.166 4.178 1.00 41.62 90 SER A C 1
ATOM 727 O O . SER A 1 90 ? 17.419 11.969 2.966 1.00 41.62 90 SER A O 1
ATOM 729 N N . GLY A 1 91 ? 16.997 13.286 4.735 1.00 36.09 91 GLY A N 1
ATOM 730 C CA . GLY A 1 91 ? 16.937 14.529 3.986 1.00 36.09 91 GLY A CA 1
ATOM 731 C C . GLY A 1 91 ? 18.356 14.864 3.540 1.00 36.09 91 GLY A C 1
ATOM 732 O O . GLY A 1 91 ? 19.215 15.186 4.359 1.00 36.09 91 GLY A O 1
ATOM 733 N N . CYS A 1 92 ? 18.610 14.734 2.242 1.00 36.91 92 CYS A N 1
ATOM 734 C CA . CYS A 1 92 ? 19.787 15.286 1.595 1.00 36.91 92 CYS A CA 1
ATOM 735 C C . CYS A 1 92 ? 19.686 16.817 1.686 1.00 36.91 92 CYS A C 1
ATOM 737 O O . CYS A 1 92 ? 19.121 17.476 0.819 1.00 36.91 92 CYS A O 1
ATOM 739 N N . GLY A 1 93 ? 20.160 17.377 2.798 1.00 35.75 93 GLY A N 1
ATOM 740 C CA . GLY A 1 93 ? 20.459 18.793 2.925 1.00 35.75 93 GLY A CA 1
ATOM 741 C C . GLY A 1 93 ? 21.873 19.017 2.418 1.00 35.75 93 GLY A C 1
ATOM 742 O O . GLY A 1 93 ? 22.838 18.698 3.110 1.00 35.75 93 GLY A O 1
ATOM 743 N N . SER A 1 94 ? 22.002 19.550 1.204 1.00 45.56 94 SER A N 1
ATOM 744 C CA . SER A 1 94 ? 23.256 20.124 0.735 1.00 45.56 94 SER A CA 1
ATOM 745 C C . SER A 1 94 ? 23.646 21.269 1.672 1.00 45.56 94 SER A C 1
ATOM 747 O O . SER A 1 94 ? 23.033 22.336 1.639 1.00 45.56 94 SER A O 1
ATOM 749 N N . SER A 1 95 ? 24.666 21.061 2.500 1.00 37.25 95 SER A N 1
ATOM 750 C CA . SER A 1 95 ? 25.445 22.168 3.041 1.00 37.25 95 SER A CA 1
ATOM 751 C C . SER A 1 95 ? 26.684 22.296 2.171 1.00 37.25 95 SER A C 1
ATOM 753 O O . SER A 1 95 ? 27.612 21.489 2.256 1.00 37.25 95 SER A O 1
ATOM 755 N N . LEU A 1 96 ? 26.618 23.268 1.263 1.00 40.19 96 LEU A N 1
ATOM 756 C CA . LEU A 1 96 ? 27.761 23.815 0.550 1.00 40.19 96 LEU A CA 1
ATOM 757 C C . LEU A 1 96 ? 28.819 24.226 1.585 1.00 40.19 96 LEU A C 1
ATOM 759 O O . LEU A 1 96 ? 28.553 25.050 2.460 1.00 40.19 96 LEU A O 1
ATOM 763 N N . ARG A 1 97 ? 29.999 23.618 1.477 1.00 36.44 97 ARG A N 1
ATOM 764 C CA . ARG A 1 97 ? 31.260 24.283 1.805 1.00 36.44 97 ARG A CA 1
ATOM 765 C C . ARG A 1 97 ? 31.777 24.955 0.546 1.00 36.44 97 ARG A C 1
ATOM 767 O O . ARG A 1 97 ? 31.549 24.371 -0.538 1.00 36.44 97 ARG A O 1
#

Secondary structure (DSSP, 8-state):
----HHHHHHHHHHHHHTHHHHHHHHS---GGG-S--HHHHHHHHHHHHHH--S-S--HHHHHHHHTHHHHH---GGGGSSS--TT-----------

Organism: Thermacetogenium phaeum (strain ATCC BAA-254 / DSM 26808 / PB) (NCBI:txid1089553)

Radius of gyration: 14.58 Å; chains: 1; bounding box: 45×36×34 Å

Foldseek 3Di:
DAAQPPVVVCVVVLVVVVQLVVCCVVPPDDPPLQADTPSRLVSLVVSCCVPPVDPLPPQLVVCVRNVVCVVPVDRSVRNDPPRDRPPDDDPPDDDDD

pLDDT: mean 79.44, std 17.98, range [35.75, 95.75]